Protein AF-A0AAE1BV81-F1 (afdb_monomer_lite)

Sequence (90 aa):
MISRTLFPNDVACVLPEECLRACGSRTSCYNSAYPRLVVGIMPPGFKGVMLAVMVAALMSDLTSIFNSASAIFTLDLWPRLRPRLALGSS

InterPro domains:
  IPR001734 Sodium/solute symporter [PF00474] (1-84)
  IPR001734 Sodium/solute symporter [PS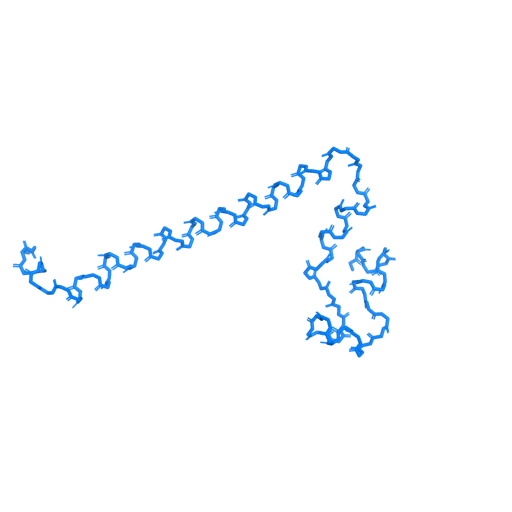50283] (1-90)
  IPR038377 Sodium/glucose symporter superfamily [G3DSA:1.20.1730.10] (1-87)

Foldseek 3Di:
DVLCVVPVVQFQNPAQVVCCVPQVGSGTNPVVSVLCCLVPPPDPPSSVVVVVVVVVVVVVVVVVVVVVVVCCCVPPPVCVVPVVVVVPDD

Structure (mmCIF, N/CA/C/O backbone):
data_AF-A0AAE1BV81-F1
#
_entry.id   AF-A0AAE1BV81-F1
#
loop_
_atom_site.group_PDB
_atom_site.id
_atom_site.type_symbol
_atom_site.label_atom_id
_atom_site.label_alt_id
_atom_site.label_comp_id
_atom_site.label_asym_id
_atom_site.label_entity_id
_atom_site.label_seq_id
_atom_site.pdbx_PDB_ins_code
_atom_site.Cartn_x
_atom_site.Cartn_y
_atom_site.Cartn_z
_atom_site.occupancy
_atom_site.B_iso_or_equiv
_atom_site.auth_seq_id
_atom_site.auth_comp_id
_atom_site.auth_asym_id
_atom_si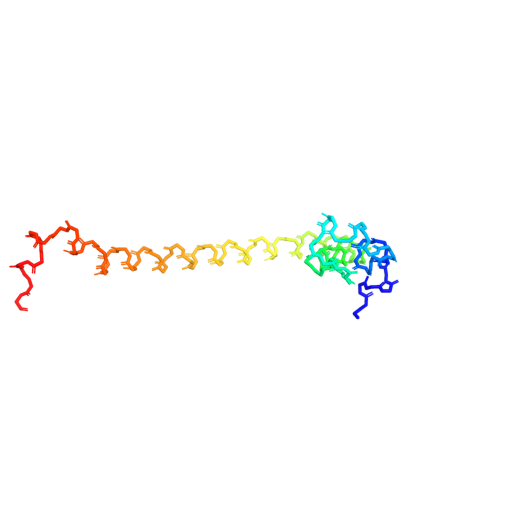te.auth_atom_id
_atom_site.pdbx_PDB_model_num
ATOM 1 N N . MET A 1 1 ? -5.033 -6.001 -18.865 1.00 76.19 1 MET A N 1
ATOM 2 C CA . MET A 1 1 ? -4.302 -4.902 -18.191 1.00 76.19 1 MET A CA 1
ATOM 3 C C . MET A 1 1 ? -2.946 -4.736 -18.854 1.00 76.19 1 MET A C 1
ATOM 5 O O . MET A 1 1 ? -2.334 -5.751 -19.167 1.00 76.19 1 MET A O 1
ATOM 9 N N . ILE A 1 2 ? -2.485 -3.496 -19.042 1.00 84.69 2 ILE A N 1
ATOM 10 C CA . ILE A 1 2 ? -1.207 -3.175 -19.707 1.00 84.69 2 ILE A CA 1
ATOM 11 C C . ILE A 1 2 ? 0.007 -3.822 -19.006 1.00 84.69 2 ILE A C 1
ATOM 13 O O . ILE A 1 2 ? 0.945 -4.266 -19.655 1.00 84.69 2 ILE A O 1
ATOM 17 N N . SER A 1 3 ? -0.051 -4.021 -17.684 1.00 84.50 3 SER A N 1
ATOM 18 C CA . SER A 1 3 ? 0.977 -4.745 -16.917 1.00 84.50 3 SER A CA 1
ATOM 19 C C . SER A 1 3 ? 1.239 -6.172 -17.401 1.00 84.50 3 SER A C 1
ATOM 21 O O . SER A 1 3 ? 2.368 -6.636 -17.306 1.00 84.50 3 SER A O 1
ATOM 23 N N . ARG A 1 4 ? 0.232 -6.873 -17.938 1.00 85.75 4 ARG A N 1
ATOM 24 C CA . ARG A 1 4 ? 0.381 -8.268 -18.387 1.00 85.75 4 ARG A CA 1
ATOM 25 C C . ARG A 1 4 ? 1.125 -8.386 -19.712 1.00 85.75 4 ARG A C 1
ATOM 27 O O . ARG A 1 4 ? 1.797 -9.385 -19.928 1.00 85.75 4 ARG A O 1
ATOM 34 N N . THR A 1 5 ? 1.005 -7.382 -20.580 1.00 86.06 5 THR A N 1
ATOM 35 C CA . THR A 1 5 ? 1.734 -7.342 -21.855 1.00 86.06 5 THR A CA 1
ATOM 36 C C . THR A 1 5 ? 3.175 -6.882 -21.658 1.00 86.06 5 THR A C 1
ATOM 38 O O . THR A 1 5 ? 4.058 -7.346 -22.365 1.00 86.06 5 THR A O 1
ATOM 41 N N . LEU A 1 6 ? 3.423 -6.002 -20.682 1.00 86.19 6 LEU A N 1
ATOM 42 C CA . LEU A 1 6 ? 4.765 -5.499 -20.363 1.00 86.19 6 LEU A CA 1
ATOM 43 C C . LEU A 1 6 ? 5.574 -6.440 -19.455 1.00 86.19 6 LEU A C 1
ATOM 45 O O . LEU A 1 6 ? 6.791 -6.502 -19.590 1.00 86.19 6 LEU A O 1
ATOM 49 N N . PHE A 1 7 ? 4.920 -7.182 -18.553 1.00 86.81 7 PHE A N 1
ATOM 50 C CA . PHE A 1 7 ? 5.574 -8.068 -17.579 1.00 86.81 7 PHE A CA 1
ATOM 51 C C . PHE A 1 7 ? 4.944 -9.475 -17.572 1.00 86.81 7 PHE A C 1
ATOM 53 O O . PHE A 1 7 ? 4.240 -9.849 -16.624 1.00 86.81 7 PHE A O 1
ATOM 60 N N . PRO A 1 8 ? 5.176 -10.282 -18.624 1.00 81.75 8 PRO A N 1
ATOM 61 C CA . PRO A 1 8 ? 4.526 -11.580 -18.777 1.00 81.75 8 PRO A CA 1
ATOM 62 C C . PRO A 1 8 ? 4.978 -12.615 -17.737 1.00 81.75 8 PRO A C 1
ATOM 64 O O . PRO A 1 8 ? 4.151 -13.379 -17.251 1.00 81.75 8 PRO A O 1
ATOM 67 N N . ASN A 1 9 ? 6.253 -12.604 -17.339 1.00 80.56 9 ASN A N 1
ATOM 68 C CA . ASN A 1 9 ? 6.791 -13.573 -16.376 1.00 80.56 9 ASN A CA 1
ATOM 69 C C . ASN A 1 9 ? 6.457 -13.216 -14.916 1.00 80.56 9 ASN A C 1
ATOM 71 O O . ASN A 1 9 ? 6.198 -14.111 -14.123 1.00 80.56 9 ASN A O 1
ATOM 75 N N . ASP A 1 10 ? 6.386 -11.922 -14.580 1.00 79.06 10 ASP A N 1
ATOM 76 C CA . ASP A 1 10 ? 6.173 -11.461 -13.195 1.00 79.06 10 ASP A CA 1
ATOM 77 C C . ASP A 1 10 ? 4.688 -11.266 -12.830 1.00 79.06 10 ASP A C 1
ATOM 79 O O . ASP A 1 10 ? 4.309 -11.377 -11.665 1.00 79.06 10 ASP A O 1
ATOM 83 N N . VAL A 1 11 ? 3.844 -10.899 -13.804 1.00 85.44 11 VAL A N 1
ATOM 84 C CA . VAL A 1 11 ? 2.444 -10.499 -13.559 1.00 85.44 11 VAL A CA 1
ATOM 85 C C . VAL A 1 11 ? 1.469 -11.401 -14.300 1.00 85.44 11 VAL A C 1
ATOM 87 O O . VAL A 1 11 ? 0.478 -11.844 -13.720 1.00 85.44 11 VAL A O 1
ATOM 90 N N . ALA A 1 12 ? 1.716 -11.664 -15.587 1.00 81.38 12 ALA A N 1
ATOM 91 C CA . ALA A 1 12 ? 0.808 -12.487 -16.381 1.00 81.38 12 ALA A CA 1
ATOM 92 C C . ALA A 1 12 ? 0.959 -13.990 -16.110 1.00 81.38 12 ALA A C 1
ATOM 94 O O . ALA A 1 12 ? -0.003 -14.698 -16.393 1.00 81.38 12 ALA A O 1
ATOM 95 N N . CYS A 1 13 ? 2.108 -14.409 -15.559 1.00 76.38 13 CYS A N 1
ATOM 96 C CA . CYS A 1 13 ? 2.544 -15.781 -15.301 1.00 76.38 13 CYS A CA 1
ATOM 97 C C . CYS A 1 13 ? 2.276 -16.735 -16.473 1.00 76.38 13 CYS A C 1
ATOM 99 O O . CYS A 1 13 ? 1.163 -17.228 -16.644 1.00 76.38 13 CYS A O 1
ATOM 101 N N . VAL A 1 14 ? 3.308 -17.053 -17.258 1.00 81.31 14 VAL A N 1
ATOM 102 C CA . VAL A 1 14 ? 3.178 -18.012 -18.371 1.00 81.31 14 VAL A CA 1
ATOM 103 C C . VAL A 1 14 ? 2.937 -19.441 -17.855 1.00 81.31 14 VAL A C 1
ATOM 105 O O . VAL A 1 14 ? 2.155 -20.176 -18.456 1.00 81.31 14 VAL A O 1
ATOM 108 N N . LEU A 1 15 ? 3.549 -19.821 -16.720 1.00 85.25 15 LEU A N 1
ATOM 109 C CA . LEU A 1 15 ? 3.319 -21.106 -16.051 1.00 85.25 15 LEU A CA 1
ATOM 110 C C . LEU A 1 15 ? 2.350 -20.973 -14.854 1.00 85.25 15 LEU A C 1
ATOM 112 O O . LEU A 1 15 ? 2.633 -20.230 -13.909 1.00 85.25 15 LEU A O 1
ATOM 116 N N . PRO A 1 16 ? 1.244 -21.742 -14.820 1.00 82.38 16 PRO A N 1
ATOM 117 C CA . PRO A 1 16 ? 0.261 -21.671 -13.735 1.00 82.38 16 PRO A CA 1
ATOM 118 C C . PRO A 1 16 ? 0.760 -22.275 -12.409 1.00 82.38 16 PRO A C 1
ATOM 120 O O . PRO A 1 16 ? 0.306 -21.857 -11.345 1.00 82.38 16 PRO A O 1
ATOM 123 N N . GLU A 1 17 ? 1.692 -23.233 -12.460 1.00 86.75 17 GLU A N 1
ATOM 124 C CA . GLU A 1 17 ? 2.290 -23.901 -11.288 1.00 86.75 17 GLU A CA 1
ATOM 125 C C . GLU A 1 17 ? 3.120 -22.929 -10.432 1.00 86.75 17 GLU A C 1
ATOM 127 O O . GLU A 1 17 ? 2.951 -22.855 -9.213 1.00 86.75 17 GLU A O 1
ATOM 132 N N . GLU A 1 18 ? 3.988 -22.138 -11.069 1.00 83.31 18 GLU A N 1
ATOM 133 C CA . GLU A 1 18 ? 4.817 -21.137 -10.387 1.00 83.31 18 GLU A CA 1
ATOM 134 C C . GLU A 1 18 ? 3.965 -20.006 -9.808 1.00 83.31 18 GLU A C 1
ATOM 136 O O . GLU A 1 18 ? 4.179 -19.590 -8.669 1.00 83.31 18 GLU A O 1
ATOM 141 N N . CYS A 1 19 ? 2.942 -19.564 -10.543 1.00 84.56 19 CYS A N 1
ATOM 142 C CA . CYS A 1 19 ? 2.049 -18.501 -10.085 1.00 84.56 19 CYS A CA 1
ATOM 143 C C . CYS A 1 19 ? 1.220 -18.925 -8.864 1.00 84.56 19 CYS A C 1
ATOM 145 O O . CYS A 1 19 ? 1.025 -18.139 -7.933 1.00 84.56 19 CYS A O 1
ATOM 147 N N . LEU A 1 20 ? 0.776 -20.188 -8.825 1.00 88.81 20 LEU A N 1
ATOM 148 C CA . LEU A 1 20 ? 0.070 -20.730 -7.668 1.00 88.81 20 LEU A CA 1
ATOM 149 C C . LEU A 1 20 ? 0.969 -20.722 -6.423 1.00 88.81 20 LEU A C 1
ATOM 151 O O . LEU A 1 20 ? 0.509 -20.342 -5.349 1.00 88.81 20 LEU A O 1
ATOM 155 N N . ARG A 1 21 ? 2.249 -21.090 -6.572 1.00 86.56 21 ARG A N 1
ATOM 156 C CA . ARG A 1 21 ? 3.224 -21.091 -5.469 1.00 86.56 21 ARG A CA 1
ATOM 157 C C . ARG A 1 21 ? 3.595 -19.684 -5.004 1.00 86.56 21 ARG A C 1
ATOM 159 O O . ARG A 1 21 ? 3.701 -19.464 -3.804 1.00 86.56 21 ARG A O 1
ATOM 166 N N . ALA A 1 22 ? 3.787 -18.744 -5.926 1.00 83.88 22 ALA A N 1
ATOM 167 C CA . ALA A 1 22 ? 4.241 -17.394 -5.595 1.00 83.88 22 ALA A CA 1
ATOM 168 C C . ALA A 1 22 ? 3.109 -16.462 -5.130 1.00 83.88 22 ALA A C 1
ATOM 170 O O . ALA A 1 22 ? 3.316 -15.630 -4.251 1.00 83.88 22 ALA A O 1
ATOM 171 N N . CYS A 1 23 ? 1.918 -16.581 -5.724 1.00 86.19 23 CYS A N 1
ATOM 172 C CA . CYS A 1 23 ? 0.844 -15.591 -5.591 1.00 86.19 23 CYS A CA 1
ATOM 173 C C . CYS A 1 23 ? -0.497 -16.174 -5.137 1.00 86.19 23 CYS A C 1
ATOM 175 O O . CYS A 1 23 ? -1.460 -15.423 -4.992 1.00 86.19 23 CYS A O 1
ATOM 177 N N . GLY A 1 24 ? -0.600 -17.493 -4.943 1.00 88.50 24 GLY A N 1
ATOM 178 C CA . GLY A 1 24 ? -1.853 -18.150 -4.556 1.00 88.50 24 GLY A CA 1
ATOM 179 C C . GLY A 1 24 ? -2.934 -18.124 -5.644 1.00 88.50 24 GLY A C 1
ATOM 180 O O . GLY A 1 24 ? -4.084 -18.464 -5.381 1.00 88.50 24 GLY A O 1
ATOM 181 N N . SER A 1 25 ? -2.586 -17.730 -6.873 1.00 86.75 25 SER A N 1
ATOM 182 C CA . SER A 1 25 ? -3.499 -17.636 -8.014 1.00 86.75 25 SER A CA 1
ATOM 183 C C . SER A 1 25 ? -2.876 -18.280 -9.246 1.00 86.75 25 SER A C 1
ATOM 185 O O . SER A 1 25 ? -1.708 -18.055 -9.544 1.00 86.75 25 SER A O 1
ATOM 187 N N . ARG A 1 26 ? -3.666 -19.054 -10.002 1.00 83.31 26 ARG A N 1
ATOM 188 C CA . ARG A 1 26 ? -3.218 -19.692 -11.258 1.00 83.31 26 ARG A CA 1
ATOM 189 C C . ARG A 1 26 ? -3.100 -18.715 -12.421 1.00 83.31 26 ARG A C 1
ATOM 191 O O . ARG A 1 26 ? -2.527 -19.066 -13.445 1.00 83.31 26 ARG A O 1
ATOM 198 N N . THR A 1 27 ? -3.705 -17.534 -12.300 1.00 82.69 27 THR A N 1
ATOM 199 C CA . THR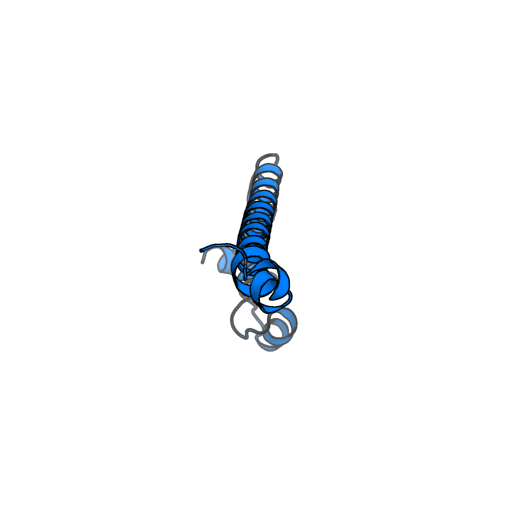 A 1 27 ? -3.920 -16.644 -13.441 1.00 82.69 27 THR A CA 1
ATOM 200 C C . THR A 1 27 ? -3.121 -15.356 -13.378 1.00 82.69 27 THR A C 1
ATOM 202 O O . THR A 1 27 ? -2.923 -14.784 -14.441 1.00 82.69 27 THR A O 1
ATOM 205 N N . SER A 1 28 ? -2.713 -14.829 -12.214 1.00 83.31 28 SER A N 1
ATOM 206 C CA . SER A 1 28 ? -1.869 -13.616 -12.144 1.00 83.31 28 SER A CA 1
ATOM 207 C C . SER A 1 28 ? -1.523 -13.170 -10.730 1.00 83.31 28 SER A C 1
ATOM 209 O O . SER A 1 28 ? -2.364 -13.205 -9.831 1.00 83.31 28 SER A O 1
ATOM 211 N N . CYS A 1 29 ? -0.346 -12.560 -10.605 1.00 86.81 29 CYS A N 1
ATOM 212 C CA . CYS A 1 29 ? 0.086 -11.778 -9.451 1.00 86.81 29 CYS A CA 1
ATOM 213 C C . CYS A 1 29 ? -0.392 -10.320 -9.572 1.00 86.81 29 CYS A C 1
ATOM 215 O O . CYS A 1 29 ? 0.333 -9.436 -10.022 1.00 86.81 29 CYS A O 1
ATOM 217 N N . TYR A 1 30 ? -1.647 -10.043 -9.211 1.00 84.62 30 TYR A N 1
ATOM 218 C CA . TYR A 1 30 ? -2.220 -8.704 -9.414 1.00 84.62 30 TYR A CA 1
ATOM 219 C C . TYR A 1 30 ? -1.667 -7.650 -8.433 1.00 84.62 30 TYR A C 1
ATOM 221 O O . TYR A 1 30 ? -1.470 -6.504 -8.829 1.00 84.62 30 TYR A O 1
ATOM 229 N N . ASN A 1 31 ? -1.343 -8.034 -7.191 1.00 88.44 31 ASN A N 1
ATOM 230 C CA . ASN A 1 31 ? -0.801 -7.119 -6.173 1.00 88.44 31 ASN A CA 1
ATOM 231 C C . ASN A 1 31 ? 0.573 -6.539 -6.552 1.00 88.44 31 ASN A C 1
ATOM 233 O O . ASN A 1 31 ? 0.892 -5.408 -6.192 1.00 88.44 31 ASN A O 1
ATOM 237 N N . SER A 1 32 ? 1.382 -7.284 -7.309 1.00 87.38 32 SER A N 1
ATOM 238 C CA . SER A 1 32 ? 2.698 -6.826 -7.772 1.00 87.38 32 SER A CA 1
ATOM 239 C C . SER A 1 32 ? 2.627 -5.996 -9.057 1.00 87.38 32 SER A C 1
ATOM 241 O O . SER A 1 32 ? 3.586 -5.301 -9.390 1.00 87.38 32 SER A O 1
ATOM 243 N N . ALA A 1 33 ? 1.498 -6.010 -9.771 1.00 90.12 33 ALA A N 1
ATOM 244 C CA . ALA A 1 33 ? 1.369 -5.379 -11.081 1.00 90.12 33 ALA A CA 1
ATOM 245 C C . ALA A 1 33 ? 1.602 -3.861 -11.044 1.00 90.12 33 ALA A C 1
ATOM 247 O O . ALA A 1 33 ? 2.325 -3.321 -11.882 1.00 90.12 33 ALA A O 1
ATOM 248 N N . TYR A 1 34 ? 0.997 -3.178 -10.071 1.00 89.62 34 TYR A N 1
ATOM 249 C CA . TYR A 1 34 ? 1.109 -1.728 -9.916 1.00 89.62 34 TYR A CA 1
ATOM 250 C C . TYR A 1 34 ? 2.535 -1.273 -9.560 1.00 89.62 34 TYR A C 1
ATOM 252 O O . TYR A 1 34 ? 3.099 -0.472 -10.310 1.00 89.62 34 TYR A O 1
ATOM 260 N N . PRO A 1 35 ? 3.188 -1.808 -8.508 1.00 90.62 35 PRO A N 1
ATOM 261 C CA . PRO A 1 35 ? 4.560 -1.414 -8.192 1.00 90.62 35 PRO A CA 1
ATOM 262 C C . PRO A 1 35 ? 5.545 -1.768 -9.315 1.00 90.62 35 PRO A C 1
ATOM 264 O O . PRO A 1 35 ? 6.478 -1.004 -9.568 1.00 90.62 35 PRO A O 1
ATOM 267 N N . ARG A 1 36 ? 5.321 -2.864 -10.058 1.00 90.00 36 ARG A N 1
ATOM 268 C CA . ARG A 1 36 ? 6.171 -3.222 -11.206 1.00 90.00 36 ARG A CA 1
ATOM 269 C C . ARG A 1 36 ? 6.070 -2.213 -12.348 1.00 90.00 36 ARG A C 1
ATOM 271 O O . ARG A 1 36 ? 7.092 -1.850 -12.924 1.00 90.00 36 ARG A O 1
ATOM 278 N N . LEU A 1 37 ? 4.869 -1.709 -12.631 1.00 91.06 37 LEU A N 1
ATOM 279 C CA . LEU A 1 37 ? 4.656 -0.646 -13.617 1.00 91.06 37 LEU A CA 1
ATOM 280 C C . LEU A 1 37 ? 5.346 0.661 -13.210 1.00 91.06 37 LEU A C 1
ATOM 282 O O . LEU A 1 37 ? 6.048 1.261 -14.025 1.00 91.06 37 LEU A O 1
ATOM 286 N N . VAL A 1 38 ? 5.182 1.077 -11.950 1.00 92.06 38 VAL A N 1
ATOM 287 C CA . VAL A 1 38 ? 5.783 2.315 -11.431 1.00 92.06 38 VAL A CA 1
ATOM 288 C C . VAL A 1 38 ? 7.307 2.252 -11.531 1.00 92.06 38 VAL A C 1
ATOM 290 O O . VAL A 1 38 ? 7.930 3.173 -12.052 1.00 92.06 38 VAL A O 1
ATOM 293 N N . VAL A 1 39 ? 7.925 1.150 -11.105 1.00 90.62 39 VAL A N 1
ATOM 294 C CA . VAL A 1 39 ? 9.390 1.015 -11.136 1.00 90.62 39 VAL A CA 1
ATOM 295 C C . VAL A 1 39 ? 9.921 0.790 -12.555 1.00 90.62 39 VAL A C 1
ATOM 297 O O . VAL A 1 39 ? 11.004 1.278 -12.880 1.00 90.62 39 VAL A O 1
ATOM 300 N N . GLY A 1 40 ? 9.185 0.070 -13.402 1.00 88.25 40 GLY A N 1
ATOM 301 C CA . GLY A 1 40 ? 9.652 -0.335 -14.726 1.00 88.25 40 GLY A CA 1
ATOM 302 C C . GLY A 1 40 ? 9.532 0.734 -15.813 1.00 88.25 40 GLY A C 1
ATOM 303 O O . GLY A 1 40 ? 10.377 0.771 -16.699 1.00 88.25 40 GLY A O 1
ATOM 304 N N . ILE A 1 41 ? 8.518 1.605 -15.754 1.00 90.00 41 ILE A N 1
ATOM 305 C CA . ILE A 1 41 ? 8.165 2.485 -16.889 1.00 90.00 41 ILE A CA 1
ATOM 306 C C . ILE A 1 41 ? 8.285 3.971 -16.548 1.00 90.00 41 ILE A C 1
ATOM 308 O O . ILE A 1 41 ? 8.598 4.784 -17.414 1.00 90.00 41 ILE A O 1
ATOM 312 N N . MET A 1 42 ? 8.036 4.353 -15.297 1.00 89.75 42 MET A N 1
ATOM 313 C CA . MET A 1 42 ? 7.989 5.766 -14.924 1.00 89.75 42 MET A CA 1
ATOM 314 C C . MET A 1 42 ? 9.386 6.419 -15.019 1.00 89.75 42 MET A C 1
ATOM 316 O O . MET A 1 42 ? 10.381 5.758 -14.729 1.00 89.75 42 MET A O 1
ATOM 320 N N . PRO A 1 43 ? 9.516 7.699 -15.405 1.00 92.94 43 PRO A N 1
ATOM 321 C CA . PRO A 1 43 ? 10.806 8.389 -15.424 1.00 92.94 43 PRO A CA 1
ATOM 322 C C . PRO A 1 43 ? 11.423 8.551 -14.019 1.00 92.94 43 PRO A C 1
ATOM 324 O O . PRO A 1 43 ? 10.708 8.516 -13.008 1.00 92.94 43 PRO A O 1
ATOM 327 N N . PRO A 1 44 ? 12.756 8.737 -13.927 1.00 88.56 44 PRO A N 1
ATOM 328 C CA . PRO A 1 44 ? 13.430 9.020 -12.660 1.00 88.56 44 PRO A CA 1
ATOM 329 C C . PRO A 1 44 ? 12.846 10.278 -11.991 1.00 88.56 44 PRO A C 1
ATOM 331 O O . PRO A 1 44 ? 12.387 11.199 -12.660 1.00 88.56 44 PRO A O 1
ATOM 334 N N . GLY A 1 45 ? 12.814 10.296 -10.656 1.00 86.94 45 GLY A N 1
ATOM 335 C CA . GLY A 1 45 ? 12.125 11.324 -9.864 1.00 86.94 45 GLY A CA 1
ATOM 336 C C . GLY A 1 45 ? 10.679 10.943 -9.539 1.00 86.94 45 GLY A C 1
ATOM 337 O O . GLY A 1 45 ? 10.355 10.706 -8.376 1.00 86.94 45 GLY A O 1
ATOM 338 N N . PHE A 1 46 ? 9.828 10.762 -10.554 1.00 91.31 46 PHE A N 1
ATOM 339 C CA . PHE A 1 46 ? 8.420 10.386 -10.345 1.00 91.31 46 PHE A CA 1
ATOM 340 C C . PHE A 1 46 ? 8.251 8.996 -9.712 1.00 91.31 46 PHE A C 1
ATOM 342 O O . PHE A 1 46 ? 7.327 8.799 -8.923 1.00 91.31 46 PHE A O 1
ATOM 349 N N . LYS A 1 47 ? 9.187 8.064 -9.964 1.00 91.88 47 LYS A N 1
ATOM 350 C CA . LYS A 1 47 ? 9.237 6.759 -9.273 1.00 91.88 47 LYS A CA 1
ATOM 351 C C . LYS A 1 47 ? 9.205 6.912 -7.751 1.00 91.88 47 LYS A C 1
ATOM 353 O O . LYS A 1 47 ? 8.434 6.234 -7.080 1.00 91.88 47 LYS A O 1
ATOM 358 N N . GLY A 1 48 ? 10.041 7.805 -7.218 1.00 91.31 48 GLY A N 1
ATOM 359 C CA . GLY A 1 48 ? 10.157 8.026 -5.777 1.00 91.31 48 GLY A CA 1
ATOM 360 C C . GLY A 1 48 ? 8.890 8.645 -5.198 1.00 91.31 48 GLY A C 1
ATOM 361 O O . GLY A 1 48 ? 8.396 8.181 -4.175 1.00 91.31 48 GLY A O 1
ATOM 362 N N . VAL A 1 49 ? 8.318 9.627 -5.903 1.00 94.69 49 VAL A N 1
ATOM 363 C CA . VAL A 1 49 ? 7.065 10.280 -5.498 1.00 94.69 49 VAL A CA 1
ATOM 364 C C . VAL A 1 49 ? 5.925 9.267 -5.407 1.00 94.69 49 VAL A C 1
ATOM 366 O O . VAL A 1 49 ? 5.236 9.213 -4.394 1.00 94.69 49 VAL A O 1
ATOM 369 N N . MET A 1 50 ? 5.751 8.413 -6.416 1.00 94.69 50 MET A N 1
ATOM 370 C CA . MET A 1 50 ? 4.664 7.428 -6.411 1.00 94.69 50 MET A CA 1
ATOM 371 C C . MET A 1 50 ? 4.830 6.352 -5.335 1.00 94.69 50 MET A C 1
ATOM 373 O O . MET A 1 50 ? 3.844 5.956 -4.717 1.00 94.69 50 MET A O 1
ATOM 377 N N . LEU A 1 51 ? 6.061 5.908 -5.065 1.00 92.81 51 LEU A N 1
ATOM 378 C CA . LEU A 1 51 ? 6.323 4.988 -3.955 1.00 92.81 51 LEU A CA 1
ATOM 379 C C . LEU A 1 51 ? 6.031 5.645 -2.599 1.00 92.81 51 LEU A C 1
ATOM 381 O O . LEU A 1 51 ? 5.409 5.020 -1.742 1.00 92.81 51 LEU A O 1
ATOM 385 N N . ALA A 1 52 ? 6.413 6.912 -2.423 1.00 94.88 52 ALA A N 1
ATOM 386 C CA . ALA A 1 52 ? 6.129 7.661 -1.203 1.00 94.88 52 ALA A CA 1
ATOM 387 C C . ALA A 1 52 ? 4.620 7.824 -0.969 1.00 94.88 52 ALA A C 1
ATOM 389 O O . ALA A 1 52 ? 4.149 7.583 0.139 1.00 94.88 52 ALA A O 1
ATOM 390 N N . VAL A 1 53 ? 3.852 8.156 -2.013 1.00 95.12 53 VAL A N 1
ATOM 391 C CA . VAL A 1 53 ? 2.383 8.253 -1.939 1.00 95.12 53 VAL A CA 1
ATOM 392 C C . VAL A 1 53 ? 1.761 6.922 -1.521 1.00 95.12 53 VAL A C 1
ATOM 394 O O . VAL A 1 53 ? 0.849 6.903 -0.700 1.00 95.12 53 VAL A O 1
ATOM 397 N N . MET A 1 54 ? 2.273 5.801 -2.031 1.00 94.50 54 MET A N 1
ATOM 398 C CA . MET A 1 54 ? 1.764 4.475 -1.683 1.00 94.50 54 MET A CA 1
ATOM 399 C C . MET A 1 54 ? 1.992 4.147 -0.198 1.00 94.50 54 MET A C 1
ATOM 401 O O . MET A 1 54 ? 1.084 3.664 0.472 1.00 94.50 54 MET A O 1
ATOM 405 N N . VAL A 1 55 ? 3.174 4.467 0.343 1.00 95.25 55 VAL A N 1
ATOM 406 C CA . VAL A 1 55 ? 3.468 4.296 1.779 1.00 95.25 55 VAL A CA 1
ATOM 407 C C . VAL A 1 55 ? 2.641 5.257 2.635 1.00 95.25 55 VAL A C 1
ATOM 409 O O . VAL A 1 55 ? 2.135 4.859 3.681 1.00 95.25 55 VAL A O 1
ATOM 412 N N . ALA A 1 56 ? 2.461 6.501 2.189 1.00 96.88 56 ALA A N 1
ATOM 413 C CA . ALA A 1 56 ? 1.636 7.483 2.885 1.00 96.88 56 ALA A CA 1
ATOM 414 C C . ALA A 1 56 ? 0.166 7.038 2.969 1.00 96.88 56 ALA A C 1
ATOM 416 O O . ALA A 1 56 ? -0.441 7.150 4.033 1.00 96.88 56 ALA A O 1
ATOM 417 N N . ALA A 1 57 ? -0.380 6.474 1.887 1.00 96.50 57 ALA A N 1
ATOM 418 C CA . ALA A 1 57 ? -1.722 5.898 1.877 1.00 96.50 57 ALA A CA 1
ATOM 419 C C . ALA A 1 57 ? -1.849 4.763 2.907 1.00 96.50 57 ALA A C 1
ATOM 421 O O . ALA A 1 57 ? -2.731 4.812 3.759 1.00 96.50 57 ALA A O 1
ATOM 422 N N . LEU A 1 58 ? -0.894 3.823 2.923 1.00 96.19 58 LEU A N 1
ATOM 423 C CA . LEU A 1 58 ? -0.871 2.733 3.905 1.00 96.19 58 LEU A CA 1
ATOM 424 C C . LEU A 1 58 ? -0.808 3.248 5.350 1.00 96.19 58 LEU A C 1
ATOM 426 O O . LEU A 1 58 ? -1.513 2.741 6.218 1.00 96.19 58 LEU A O 1
ATOM 430 N N . MET A 1 59 ? 0.004 4.272 5.623 1.00 97.31 59 MET A N 1
ATOM 431 C CA . MET A 1 59 ? 0.074 4.882 6.956 1.00 97.31 59 MET A CA 1
ATOM 432 C C . MET A 1 59 ? -1.236 5.575 7.349 1.00 97.31 59 MET A C 1
ATOM 434 O O . MET A 1 59 ? -1.632 5.506 8.514 1.00 97.31 59 MET A O 1
ATOM 438 N N . SER A 1 60 ? -1.933 6.202 6.399 1.00 97.25 60 SER A N 1
ATOM 439 C CA . SER A 1 60 ? -3.253 6.798 6.631 1.00 97.25 60 SER A CA 1
ATOM 440 C C . SER A 1 60 ? -4.297 5.733 6.966 1.00 97.25 60 SER A C 1
ATOM 442 O O . SER A 1 60 ? -5.063 5.908 7.913 1.00 97.25 60 SER A O 1
ATOM 444 N N . ASP A 1 61 ? -4.297 4.613 6.244 1.00 97.75 61 ASP A N 1
ATOM 445 C CA . ASP A 1 61 ? -5.213 3.499 6.495 1.00 97.75 61 ASP A CA 1
ATOM 446 C C . ASP A 1 61 ? -4.953 2.874 7.869 1.00 97.75 61 ASP A C 1
ATOM 448 O O . ASP A 1 61 ? -5.881 2.691 8.656 1.00 97.75 61 ASP A O 1
ATOM 452 N N . LEU A 1 62 ? -3.683 2.629 8.212 1.00 97.19 62 LEU A N 1
ATOM 453 C CA . LEU A 1 62 ? -3.294 2.133 9.534 1.00 97.19 62 LEU A CA 1
ATOM 454 C C . LEU A 1 62 ? -3.712 3.097 10.646 1.00 97.19 62 LEU A C 1
ATOM 456 O O . LEU A 1 62 ? -4.279 2.672 11.652 1.00 97.19 62 LEU A O 1
ATOM 460 N N . THR A 1 63 ? -3.487 4.397 10.454 1.00 96.44 63 THR A N 1
ATOM 461 C CA . THR A 1 63 ? -3.910 5.430 11.408 1.00 96.44 63 THR A CA 1
ATOM 462 C C . THR A 1 63 ? -5.429 5.429 11.582 1.00 96.44 63 THR A C 1
ATOM 464 O O . THR A 1 63 ? -5.917 5.478 12.709 1.00 96.44 63 THR A O 1
ATOM 467 N N . SER A 1 64 ? -6.186 5.311 10.488 1.00 97.31 64 SER A N 1
ATOM 468 C CA . SER A 1 64 ? -7.650 5.224 10.510 1.00 97.31 64 SER A CA 1
ATOM 469 C C . SER A 1 64 ? -8.144 3.982 11.261 1.00 97.31 64 SER A C 1
ATOM 471 O O . SER A 1 64 ? -9.040 4.080 12.107 1.00 97.31 64 SER A O 1
ATOM 473 N N . ILE A 1 65 ? -7.519 2.824 11.019 1.00 97.62 65 ILE A N 1
ATOM 474 C CA . ILE A 1 65 ? -7.837 1.563 11.700 1.00 97.62 65 ILE A CA 1
ATOM 475 C C . ILE A 1 65 ? -7.575 1.689 13.199 1.00 97.62 65 ILE A C 1
ATOM 477 O O . ILE A 1 65 ? -8.445 1.343 13.996 1.00 97.62 65 ILE A O 1
ATOM 481 N N . PHE A 1 66 ? -6.415 2.209 13.602 1.00 96.50 66 PHE A N 1
ATOM 482 C CA . PHE A 1 66 ? -6.091 2.359 15.020 1.00 96.50 66 PHE A CA 1
ATOM 483 C C . PHE A 1 66 ? -6.986 3.373 15.721 1.00 96.50 66 PHE A C 1
ATOM 485 O O . PHE A 1 66 ? -7.456 3.100 16.826 1.00 96.50 66 PHE A O 1
ATOM 492 N N . ASN A 1 67 ? -7.275 4.503 15.075 1.00 94.50 67 ASN A N 1
ATOM 493 C CA . ASN A 1 67 ? -8.195 5.498 15.613 1.00 94.50 67 ASN A CA 1
ATOM 494 C C . ASN A 1 67 ? -9.580 4.875 15.857 1.00 94.50 67 ASN A C 1
ATOM 496 O O . ASN A 1 67 ? -10.106 4.921 16.969 1.00 94.50 67 ASN A O 1
ATOM 500 N N . SER A 1 68 ? -10.114 4.171 14.858 1.00 97.19 68 SER A N 1
ATOM 501 C CA . SER A 1 68 ? -11.412 3.497 14.955 1.00 97.19 68 SER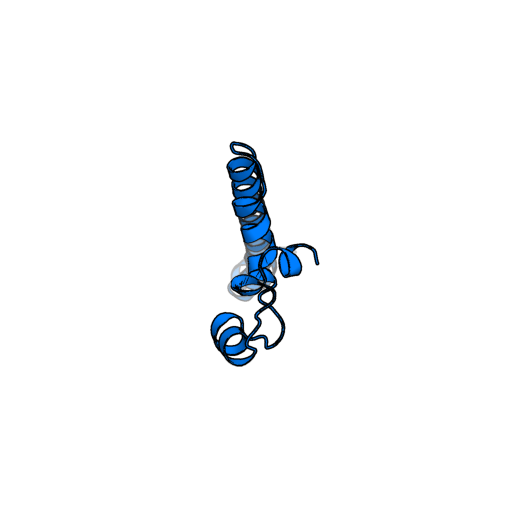 A CA 1
ATOM 502 C C . SER A 1 68 ? -11.419 2.382 16.010 1.00 97.19 68 SER A C 1
ATOM 504 O O . SER A 1 68 ? -12.336 2.302 16.826 1.00 97.19 68 SER A O 1
ATOM 506 N N . ALA A 1 69 ? -10.376 1.549 16.057 1.00 96.56 69 ALA A N 1
ATOM 507 C CA . ALA A 1 69 ? -10.254 0.472 17.038 1.00 96.56 69 ALA A CA 1
ATOM 508 C C . ALA A 1 69 ? -10.153 1.006 18.476 1.00 96.56 69 ALA A C 1
ATOM 510 O O . ALA A 1 69 ? -10.734 0.420 19.387 1.00 96.56 69 ALA A O 1
ATOM 511 N N . SER A 1 70 ? -9.461 2.131 18.688 1.00 96.50 70 SER A N 1
ATOM 512 C CA . SER A 1 70 ? -9.358 2.772 20.004 1.00 96.50 70 SER A CA 1
ATOM 513 C C . SER A 1 70 ? -10.693 3.336 20.499 1.00 96.50 70 SER A C 1
ATOM 515 O O . SER A 1 70 ? -11.001 3.222 21.687 1.00 96.50 70 SER A O 1
ATOM 517 N N . ALA A 1 71 ? -11.524 3.871 19.598 1.00 94.69 71 ALA A N 1
ATOM 518 C CA . ALA A 1 71 ? -12.866 4.335 19.933 1.00 94.69 71 ALA A CA 1
ATOM 519 C C . ALA A 1 71 ? -13.752 3.158 20.359 1.00 94.69 71 ALA A C 1
ATOM 521 O O . ALA A 1 71 ? -14.321 3.191 21.446 1.00 94.69 71 ALA A O 1
ATOM 522 N N . ILE A 1 72 ? -13.769 2.074 19.576 1.00 95.44 72 ILE A N 1
ATOM 523 C CA . ILE A 1 72 ? -14.503 0.847 19.931 1.00 95.44 72 ILE A CA 1
ATOM 524 C C . ILE A 1 72 ? -13.999 0.294 21.273 1.00 95.44 72 ILE A C 1
ATOM 526 O O . ILE A 1 72 ? -14.771 -0.094 22.149 1.00 95.44 72 ILE A O 1
ATOM 530 N N . PHE A 1 73 ? -12.683 0.294 21.486 1.00 93.19 73 PHE A N 1
ATOM 531 C CA . PHE A 1 73 ? -12.108 -0.192 22.731 1.00 93.19 73 PHE A CA 1
ATOM 532 C C . PHE A 1 73 ? -12.529 0.653 23.943 1.00 93.19 73 PHE A C 1
ATOM 534 O O . PHE A 1 73 ? -12.891 0.099 24.977 1.00 93.19 73 PHE A O 1
ATOM 541 N N . THR A 1 74 ? -12.485 1.981 23.844 1.00 91.19 74 THR A N 1
ATOM 542 C CA . THR A 1 74 ? -12.743 2.884 24.981 1.00 91.19 74 THR A CA 1
ATOM 543 C C . THR A 1 74 ? -14.225 3.138 25.243 1.00 91.19 74 THR A C 1
ATOM 545 O O . THR A 1 74 ? -14.604 3.326 26.397 1.00 91.19 74 THR A O 1
ATOM 548 N N . LEU A 1 75 ? -15.063 3.126 24.207 1.00 91.19 75 LEU A N 1
ATOM 549 C CA . LEU A 1 75 ? -16.494 3.401 24.325 1.00 91.19 75 LEU A CA 1
ATOM 550 C C . LEU A 1 75 ? -17.308 2.121 24.524 1.00 91.19 75 LEU A C 1
ATOM 552 O O . LEU A 1 75 ? -18.184 2.094 25.383 1.00 91.19 75 LEU A O 1
ATOM 556 N N . ASP A 1 76 ? -17.004 1.047 23.792 1.00 89.44 76 ASP A N 1
ATOM 557 C CA . ASP A 1 76 ? -17.808 -0.179 23.845 1.00 89.44 76 ASP A CA 1
ATOM 558 C C . ASP A 1 76 ? -17.243 -1.216 24.816 1.00 89.44 76 ASP A C 1
ATOM 560 O O . ASP A 1 76 ? -17.986 -1.839 25.584 1.00 89.44 76 ASP A O 1
ATOM 564 N N . LEU A 1 77 ? -15.926 -1.435 24.781 1.00 90.06 77 LEU A N 1
ATOM 565 C CA . LEU A 1 77 ? -15.299 -2.533 25.517 1.00 90.06 77 LEU A CA 1
ATOM 566 C C . LEU A 1 77 ? -14.916 -2.127 26.950 1.00 90.06 77 LEU A C 1
ATOM 568 O O . LEU A 1 77 ? -15.207 -2.847 27.906 1.00 90.06 77 LEU A O 1
ATOM 572 N N . TRP A 1 78 ? -14.323 -0.949 27.130 1.00 89.38 78 TRP A N 1
ATOM 573 C CA . TRP A 1 78 ? -13.821 -0.471 28.419 1.00 89.38 78 TRP A CA 1
ATOM 574 C C . TRP A 1 78 ? -14.885 -0.378 29.529 1.00 89.38 78 TRP A C 1
ATOM 576 O O . TRP A 1 78 ? -14.600 -0.856 30.635 1.00 89.38 78 TRP A O 1
ATOM 586 N N . PRO A 1 79 ? -16.119 0.122 29.290 1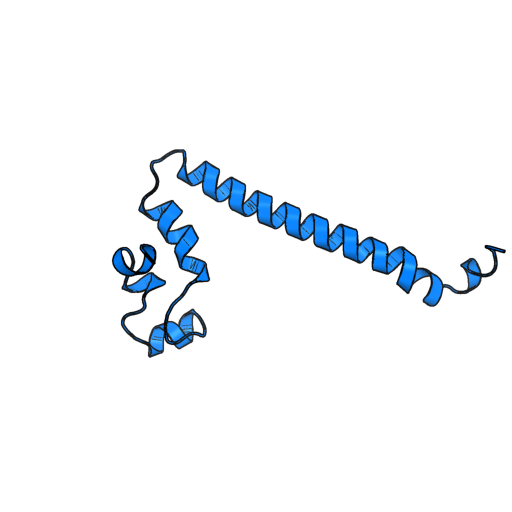.00 85.94 79 PRO A N 1
ATOM 587 C CA . PRO A 1 79 ? -17.155 0.152 30.326 1.00 85.94 79 PRO A CA 1
ATOM 588 C C . PRO A 1 79 ? -17.611 -1.248 30.754 1.00 85.94 79 PRO A C 1
ATOM 590 O O . PRO A 1 79 ? -17.908 -1.469 31.928 1.00 85.94 79 PRO A O 1
ATOM 593 N N . ARG A 1 80 ? -17.612 -2.218 29.825 1.00 83.94 80 ARG A N 1
ATOM 594 C CA . ARG A 1 80 ? -17.974 -3.616 30.113 1.00 83.94 80 ARG A CA 1
ATOM 595 C C . ARG A 1 80 ? -16.926 -4.315 30.975 1.00 83.94 80 ARG A C 1
ATOM 597 O O . ARG A 1 80 ? -17.288 -5.090 31.854 1.00 83.94 80 ARG A O 1
ATOM 604 N N . LEU A 1 81 ? -15.638 -4.037 30.754 1.00 85.19 81 LEU A N 1
ATOM 605 C CA . LEU A 1 81 ? -14.560 -4.594 31.580 1.00 85.19 81 LEU A CA 1
ATOM 606 C C . LEU A 1 81 ? -14.438 -3.919 32.952 1.00 85.19 81 LEU A C 1
ATOM 608 O O . LEU A 1 81 ? -13.989 -4.560 33.903 1.00 85.19 81 LEU A O 1
ATOM 612 N N . ARG A 1 82 ? -14.825 -2.643 33.084 1.00 80.00 82 ARG A N 1
ATOM 613 C CA . ARG A 1 82 ? -14.797 -1.904 34.359 1.00 80.00 82 ARG A CA 1
ATOM 614 C C . ARG A 1 82 ? -16.165 -1.318 34.729 1.00 80.00 82 ARG A C 1
ATOM 616 O O . ARG A 1 82 ? -16.324 -0.097 34.749 1.00 80.00 82 ARG A O 1
ATOM 623 N N . PRO A 1 83 ? -17.115 -2.163 35.172 1.00 66.75 83 PRO A N 1
ATOM 624 C CA . PRO A 1 83 ? -18.469 -1.727 35.527 1.00 66.75 83 PRO A CA 1
ATOM 625 C C . PRO A 1 83 ? -18.522 -0.745 36.710 1.00 66.75 83 PRO A C 1
ATOM 627 O O . PRO A 1 83 ? -19.482 0.007 36.840 1.00 66.75 83 PRO A O 1
ATOM 630 N N . ARG A 1 84 ? -17.477 -0.683 37.553 1.00 62.88 84 ARG A N 1
ATOM 631 C CA . ARG A 1 84 ? -17.412 0.250 38.698 1.00 62.88 84 ARG A CA 1
ATOM 632 C C . ARG A 1 84 ? -17.397 1.735 38.305 1.00 62.88 84 ARG A C 1
ATOM 634 O O . ARG A 1 84 ? -17.695 2.558 39.158 1.00 62.88 84 ARG A O 1
ATOM 641 N N . LEU A 1 85 ? -17.063 2.078 37.058 1.00 57.97 85 LEU A N 1
ATOM 642 C CA . LEU A 1 85 ? -17.080 3.462 36.554 1.00 57.97 85 LEU A CA 1
ATOM 643 C C . LEU A 1 85 ? -18.366 3.808 35.781 1.00 57.97 85 LEU A C 1
ATOM 645 O O . LEU A 1 85 ? -18.647 4.984 35.584 1.00 57.97 85 LEU A O 1
ATOM 649 N N . ALA A 1 86 ? -19.159 2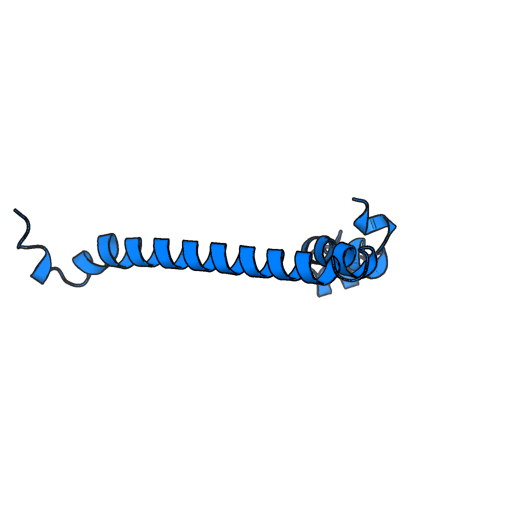.811 35.373 1.00 57.28 86 ALA A N 1
ATOM 650 C CA . ALA A 1 86 ? -20.397 3.012 34.613 1.00 57.28 86 ALA A CA 1
ATOM 651 C C . ALA A 1 86 ? -21.618 3.346 35.498 1.00 57.28 86 ALA A C 1
ATOM 653 O O . ALA A 1 86 ? -22.631 3.813 34.995 1.00 57.28 86 ALA A O 1
ATOM 654 N N . LEU A 1 87 ? -21.522 3.161 36.821 1.00 55.44 87 LEU A N 1
ATOM 655 C CA . LEU A 1 87 ? -22.575 3.483 37.802 1.00 55.44 87 LEU A CA 1
ATOM 656 C C . LEU A 1 87 ? -22.652 4.983 38.175 1.00 55.44 87 LEU A C 1
ATOM 658 O O . LEU A 1 87 ? -23.218 5.325 39.210 1.00 55.44 87 LEU A O 1
ATOM 662 N N . GLY A 1 88 ? -22.062 5.872 37.367 1.00 55.03 88 GLY A N 1
ATOM 663 C CA . GLY A 1 88 ? -21.959 7.311 37.650 1.00 55.03 88 GLY A CA 1
ATOM 664 C C . GLY A 1 88 ? -22.464 8.258 36.557 1.00 55.03 88 GLY A C 1
ATOM 665 O O . GLY A 1 88 ? -22.368 9.466 36.750 1.00 55.03 88 GLY A O 1
ATOM 666 N N . SER A 1 89 ? -22.993 7.764 35.431 1.00 55.75 89 SER A N 1
ATOM 667 C CA . SER A 1 89 ? -23.743 8.607 34.489 1.00 55.75 89 SER A CA 1
ATOM 668 C C . SER A 1 89 ? -25.227 8.263 34.590 1.00 55.75 89 SER A C 1
ATOM 670 O O . SER A 1 89 ? -25.662 7.238 34.063 1.00 55.75 89 SER A O 1
ATOM 672 N N . SER A 1 90 ? -25.934 9.094 35.354 1.00 45.00 90 SER A N 1
ATOM 673 C CA . SER A 1 90 ? -27.389 9.154 35.511 1.00 45.00 90 SER A CA 1
ATOM 674 C C . SER A 1 90 ? -28.158 9.107 34.195 1.00 45.00 90 SER A C 1
ATOM 676 O O . SER A 1 90 ? -27.636 9.652 33.195 1.00 45.00 90 SER A O 1
#

Organism: Petrolisthes cinctipes (NCBI:txid88211)

Secondary structure (DSSP, 8-state):
-HHHHH-IIIII-S-HHHHHHHHS-SS--HHHHHHHHHHHHSPTTHHHHHHHHHHHHHHHHHHHHHHHHHHIIIIIIHHHH-GGGGGG--

Radius of gyration: 22.48 Å; chains: 1; bounding box: 41×35×61 Å

pLDDT: mean 86.44, std 10.72, range [45.0, 97.75]